Protein AF-A0A955JBU7-F1 (afdb_monomer)

pLDDT: mean 91.53, std 8.82, range [42.78, 97.94]

Solvent-accessible surface area (backbone atoms only — not comparable to full-atom values): 8661 Å² total; per-residue (Å²): 91,34,36,19,22,23,48,70,54,55,72,67,48,56,56,62,72,52,48,54,61,48,26,73,75,70,72,53,62,74,49,76,46,68,34,53,61,71,55,17,52,50,33,30,64,72,63,75,20,80,37,67,52,75,92,52,67,74,60,52,54,49,41,40,74,75,64,60,45,95,77,88,78,92,85,80,81,87,84,87,82,92,82,79,65,94,82,42,91,43,51,45,91,77,39,94,44,70,43,48,26,53,46,31,28,58,74,60,70,47,92,79,87,74,73,32,69,82,41,73,68,29,53,51,50,39,52,48,30,47,75,42,74,42,79,62,80,70,70,54,97,117

Structure (mmCIF, N/CA/C/O backbone):
data_AF-A0A955JBU7-F1
#
_entry.id   AF-A0A955JBU7-F1
#
loop_
_atom_site.group_PDB
_atom_site.id
_atom_site.type_symbol
_atom_site.label_atom_id
_atom_site.label_alt_id
_atom_site.label_comp_id
_atom_site.label_asym_id
_atom_site.label_entity_id
_atom_site.label_seq_id
_atom_site.pdbx_PDB_ins_code
_atom_site.Cartn_x
_atom_site.Cartn_y
_atom_site.Cartn_z
_atom_site.occupancy
_atom_site.B_iso_or_equiv
_atom_site.auth_seq_id
_atom_site.auth_comp_id
_atom_site.auth_asym_id
_atom_site.auth_atom_id
_atom_site.pdbx_PDB_model_num
ATOM 1 N N . MET A 1 1 ? -9.118 -3.456 22.231 1.00 94.00 1 MET A N 1
ATOM 2 C CA . MET A 1 1 ? -9.359 -2.638 21.020 1.00 94.00 1 MET A CA 1
ATOM 3 C C . MET A 1 1 ? -9.267 -3.540 19.796 1.00 94.00 1 MET A C 1
ATOM 5 O O . MET A 1 1 ? -8.461 -4.461 19.819 1.00 94.00 1 MET A O 1
ATOM 9 N N . ARG A 1 2 ? -10.080 -3.335 18.759 1.00 97.62 2 ARG A N 1
ATOM 10 C CA . ARG A 1 2 ? -10.120 -4.148 17.532 1.00 97.62 2 ARG A CA 1
ATOM 11 C C . ARG A 1 2 ? -9.632 -3.343 16.333 1.00 97.62 2 ARG A C 1
ATOM 13 O O . ARG A 1 2 ? -10.156 -2.265 16.063 1.00 97.62 2 ARG A O 1
ATOM 20 N N . LEU A 1 3 ? -8.670 -3.893 15.600 1.00 97.44 3 LEU A N 1
ATOM 21 C CA . LEU A 1 3 ? -8.099 -3.304 14.393 1.00 97.44 3 LEU A CA 1
ATOM 22 C C . LEU A 1 3 ? -8.420 -4.184 13.182 1.00 97.44 3 LEU A C 1
ATOM 24 O O . LEU A 1 3 ? -7.897 -5.291 13.067 1.00 97.44 3 LEU A O 1
ATOM 28 N N . ALA A 1 4 ? -9.232 -3.683 12.253 1.00 97.94 4 ALA A N 1
ATOM 29 C CA . ALA A 1 4 ? -9.404 -4.308 10.946 1.00 97.94 4 ALA A CA 1
ATOM 30 C C . ALA A 1 4 ? -8.305 -3.826 9.990 1.00 97.94 4 ALA A C 1
ATOM 32 O O . ALA A 1 4 ? -8.095 -2.625 9.818 1.00 97.94 4 ALA A O 1
ATOM 33 N N . THR A 1 5 ? -7.592 -4.753 9.354 1.00 96.44 5 THR A N 1
ATOM 34 C CA . THR A 1 5 ? -6.492 -4.411 8.441 1.00 96.44 5 THR A CA 1
ATOM 35 C C . THR A 1 5 ? -6.424 -5.349 7.244 1.00 96.44 5 THR A C 1
ATOM 37 O O . THR A 1 5 ? -7.218 -6.281 7.121 1.00 96.44 5 THR A O 1
ATOM 40 N N . THR A 1 6 ? -5.482 -5.096 6.334 1.00 93.31 6 THR A N 1
ATOM 41 C CA . THR A 1 6 ? -5.280 -5.952 5.168 1.00 93.31 6 THR A CA 1
ATOM 42 C C . THR A 1 6 ? -4.357 -7.125 5.473 1.00 93.31 6 THR A C 1
ATOM 44 O O . THR A 1 6 ? -3.365 -6.967 6.183 1.00 93.31 6 THR A O 1
ATOM 47 N N . THR A 1 7 ? -4.605 -8.286 4.863 1.00 89.31 7 THR A N 1
ATOM 48 C CA . THR A 1 7 ? -3.691 -9.441 4.960 1.00 89.31 7 THR A CA 1
ATOM 49 C C . THR A 1 7 ? -2.257 -9.087 4.544 1.00 89.31 7 THR A C 1
ATOM 51 O O . THR A 1 7 ? -1.304 -9.567 5.146 1.00 89.31 7 THR A O 1
ATOM 54 N N . SER A 1 8 ? -2.071 -8.203 3.554 1.00 86.19 8 SER A N 1
ATOM 55 C CA . SER A 1 8 ? -0.735 -7.724 3.169 1.00 86.19 8 SER A CA 1
ATOM 56 C C . SER A 1 8 ? -0.052 -6.875 4.242 1.00 86.19 8 SER A C 1
ATOM 58 O O . SER A 1 8 ? 1.164 -6.960 4.386 1.00 86.19 8 SER A O 1
ATOM 60 N N . THR A 1 9 ? -0.815 -6.076 4.996 1.00 89.62 9 THR A N 1
ATOM 61 C CA . THR A 1 9 ? -0.281 -5.287 6.113 1.00 89.62 9 THR A CA 1
ATOM 62 C C . THR A 1 9 ? 0.183 -6.210 7.231 1.00 89.62 9 THR A C 1
ATOM 64 O O . THR A 1 9 ? 1.301 -6.060 7.713 1.00 89.62 9 THR A O 1
ATOM 67 N N . GLU A 1 10 ? -0.628 -7.203 7.594 1.00 91.12 10 GLU A N 1
ATOM 68 C CA . GLU A 1 10 ? -0.266 -8.188 8.619 1.00 91.12 10 GLU A CA 1
ATOM 69 C C . GLU A 1 10 ? 0.987 -8.976 8.217 1.00 91.12 10 GLU A C 1
ATOM 71 O O . GLU A 1 10 ? 1.967 -9.032 8.959 1.00 91.12 10 GLU A O 1
ATOM 76 N N . ASN A 1 11 ? 1.015 -9.482 6.982 1.00 88.50 11 ASN A N 1
ATOM 77 C CA . ASN A 1 11 ? 2.138 -10.267 6.468 1.00 88.50 11 ASN A CA 1
ATOM 78 C C . ASN A 1 11 ? 3.449 -9.475 6.354 1.00 88.50 11 ASN A C 1
ATOM 80 O O . ASN A 1 11 ? 4.512 -10.085 6.261 1.00 88.50 11 ASN A O 1
ATOM 84 N N . SER A 1 12 ? 3.406 -8.138 6.357 1.00 87.94 12 SER A N 1
ATOM 85 C CA . SER A 1 12 ? 4.626 -7.322 6.391 1.00 87.94 12 SER A CA 1
ATOM 86 C C . SER A 1 12 ? 5.383 -7.434 7.720 1.00 87.94 12 SER A C 1
ATOM 88 O O . SER A 1 12 ? 6.558 -7.080 7.789 1.00 87.94 12 SER A O 1
ATOM 90 N N . GLY A 1 13 ? 4.712 -7.886 8.787 1.00 90.00 13 GLY A N 1
ATOM 91 C CA . GLY A 1 13 ? 5.247 -7.912 10.145 1.00 90.00 13 GLY A CA 1
ATOM 92 C C . GLY A 1 13 ? 5.227 -6.555 10.856 1.00 90.00 13 GLY A C 1
ATOM 93 O O . GLY A 1 13 ? 5.525 -6.510 12.047 1.00 90.00 13 GLY A O 1
ATOM 94 N N . LEU A 1 14 ? 4.839 -5.465 10.178 1.00 90.44 14 LEU A N 1
ATOM 95 C CA . LEU A 1 14 ? 4.827 -4.108 10.737 1.00 90.44 14 LEU A CA 1
ATOM 96 C C . LEU A 1 14 ? 4.046 -4.024 12.052 1.00 90.44 14 LEU A C 1
ATOM 98 O O . LEU A 1 14 ? 4.529 -3.440 13.019 1.00 90.44 14 LEU A O 1
ATOM 102 N N . LEU A 1 15 ? 2.848 -4.613 12.098 1.00 93.25 15 LEU A N 1
ATOM 103 C CA . LEU A 1 15 ? 1.964 -4.487 13.257 1.00 93.25 15 LEU A CA 1
ATOM 104 C C . LEU A 1 15 ? 2.574 -5.088 14.517 1.00 93.25 15 LEU A C 1
ATOM 106 O O . LEU A 1 15 ? 2.434 -4.506 15.586 1.00 93.25 15 LEU A O 1
ATOM 110 N N . LYS A 1 16 ? 3.344 -6.170 14.399 1.00 88.81 16 LYS A N 1
ATOM 111 C CA . LYS A 1 16 ? 4.042 -6.747 15.548 1.00 88.81 16 LYS A CA 1
ATOM 112 C C . LYS A 1 16 ? 4.997 -5.739 16.202 1.00 88.81 16 LYS A C 1
ATOM 114 O O . LYS A 1 16 ? 4.989 -5.590 17.418 1.00 88.81 16 LYS A O 1
ATOM 119 N N . PHE A 1 17 ? 5.761 -5.000 15.395 1.00 92.31 17 PHE A N 1
ATOM 120 C CA . PHE A 1 17 ? 6.711 -3.996 15.890 1.00 92.31 17 PHE A CA 1
ATOM 121 C C . PHE A 1 17 ? 6.041 -2.757 16.491 1.00 92.31 17 PHE A C 1
ATOM 123 O O . PHE A 1 17 ? 6.650 -2.087 17.320 1.00 92.31 17 PHE A O 1
ATOM 130 N N . LEU A 1 18 ? 4.815 -2.436 16.072 1.00 92.75 18 LEU A N 1
ATOM 131 C CA . LEU A 1 18 ? 4.079 -1.274 16.574 1.00 92.75 18 LEU A CA 1
ATOM 132 C C . LEU A 1 18 ? 3.255 -1.600 17.822 1.00 92.75 18 LEU A C 1
ATOM 134 O O . LEU A 1 18 ? 3.208 -0.803 18.758 1.00 92.75 18 LEU A O 1
ATOM 138 N N . LEU A 1 19 ? 2.593 -2.757 17.834 1.00 94.56 19 LEU A N 1
ATOM 139 C CA . LEU A 1 19 ? 1.609 -3.096 18.858 1.00 94.56 19 LEU A CA 1
ATOM 140 C C . LEU A 1 19 ? 2.263 -3.583 20.154 1.00 94.56 19 LEU A C 1
ATOM 142 O O . LEU A 1 19 ? 1.739 -3.279 21.221 1.00 94.56 19 LEU A O 1
ATOM 146 N N . GLU A 1 20 ? 3.415 -4.264 20.090 1.00 93.75 20 GLU A N 1
ATOM 147 C CA . GLU A 1 20 ? 4.133 -4.712 21.293 1.00 93.75 20 GLU A CA 1
ATOM 148 C C . GLU A 1 20 ? 4.552 -3.528 22.199 1.00 93.75 20 GLU A C 1
ATOM 150 O O . GLU A 1 20 ? 4.159 -3.520 23.371 1.00 93.75 20 GLU A O 1
ATOM 155 N N . PRO A 1 21 ? 5.266 -2.487 21.709 1.00 95.06 21 PRO A N 1
ATOM 156 C CA . PRO A 1 21 ? 5.592 -1.319 22.531 1.00 95.06 21 PRO A CA 1
ATOM 157 C C . PRO A 1 21 ? 4.353 -0.540 22.981 1.00 95.06 21 PRO A C 1
ATOM 159 O O . PRO A 1 21 ? 4.285 -0.095 24.124 1.00 95.06 21 PRO A O 1
ATOM 162 N N . TRP A 1 22 ? 3.354 -0.404 22.104 1.00 94.44 22 TRP A N 1
ATOM 163 C CA . TRP A 1 22 ? 2.130 0.332 22.414 1.00 94.44 22 TRP A CA 1
ATOM 164 C C . TRP A 1 22 ? 1.327 -0.321 23.542 1.00 94.44 22 TRP A C 1
ATOM 166 O O . TRP A 1 22 ? 0.858 0.366 24.451 1.00 94.44 22 TRP A O 1
ATOM 176 N N . GLN A 1 23 ? 1.198 -1.649 23.527 1.00 96.06 23 GLN A N 1
ATOM 177 C CA . GLN A 1 23 ? 0.544 -2.388 24.603 1.00 96.06 23 GLN A CA 1
ATOM 178 C C . GLN A 1 23 ? 1.340 -2.287 25.909 1.00 96.06 23 GLN A C 1
ATOM 180 O O . GLN A 1 23 ? 0.734 -2.166 26.972 1.00 96.06 23 GLN A O 1
ATOM 185 N N . ALA A 1 24 ? 2.676 -2.295 25.853 1.00 96.50 24 ALA A N 1
ATOM 186 C CA . ALA A 1 24 ? 3.513 -2.120 27.039 1.00 96.50 24 ALA A CA 1
ATOM 187 C C . ALA A 1 24 ? 3.357 -0.725 27.677 1.00 96.50 24 ALA A C 1
ATOM 189 O O . ALA A 1 24 ? 3.364 -0.613 28.901 1.00 96.50 24 ALA A O 1
ATOM 190 N N . GLU A 1 25 ? 3.193 0.324 26.867 1.00 97.56 25 GLU A N 1
ATOM 191 C CA . GLU A 1 25 ? 3.027 1.704 27.342 1.00 97.56 25 GLU A CA 1
ATOM 192 C C . GLU A 1 25 ? 1.602 1.999 27.834 1.00 97.56 25 GLU A C 1
ATOM 194 O O . GLU A 1 25 ? 1.413 2.655 28.857 1.00 97.56 25 GLU A O 1
ATOM 199 N N . THR A 1 26 ? 0.587 1.512 27.117 1.00 97.31 26 THR A N 1
ATOM 200 C CA . THR A 1 26 ? -0.821 1.866 27.375 1.00 97.31 26 THR A CA 1
ATOM 201 C C . THR A 1 26 ? -1.577 0.833 28.207 1.00 97.31 26 THR A C 1
ATOM 203 O O . THR A 1 26 ? -2.625 1.146 28.770 1.00 97.31 26 THR A O 1
ATOM 206 N N . GLY A 1 27 ? -1.086 -0.409 28.264 1.00 96.81 27 GLY A N 1
ATOM 207 C CA . GLY A 1 27 ? -1.787 -1.550 28.855 1.00 96.81 27 GLY A CA 1
ATOM 208 C C . GLY A 1 27 ? -2.979 -2.058 28.036 1.00 96.81 27 GLY A C 1
ATOM 209 O O . GLY A 1 27 ? -3.690 -2.954 28.491 1.00 96.81 27 GLY A O 1
ATOM 210 N N . ILE A 1 28 ? -3.232 -1.505 26.846 1.00 96.62 28 ILE A N 1
ATOM 211 C CA . ILE A 1 28 ? -4.368 -1.888 26.008 1.00 96.62 28 ILE A CA 1
ATOM 212 C C . ILE A 1 28 ? -3.922 -2.964 25.014 1.00 96.62 28 ILE A C 1
ATOM 214 O O . ILE A 1 28 ? -2.900 -2.837 24.350 1.00 96.62 28 ILE A O 1
ATOM 218 N N . GLU A 1 29 ? -4.712 -4.026 24.880 1.00 95.56 29 GLU A N 1
ATOM 219 C CA . GLU A 1 29 ? -4.489 -5.067 23.874 1.00 95.56 29 GLU A CA 1
ATOM 220 C C . GLU A 1 29 ? -5.213 -4.730 22.558 1.00 95.56 29 GLU A C 1
ATOM 222 O O . GLU A 1 29 ? -6.383 -4.304 22.555 1.00 95.56 29 GLU A O 1
ATOM 227 N N . VAL A 1 30 ? -4.527 -4.950 21.430 1.00 96.50 30 VAL A N 1
ATOM 228 C CA . VAL A 1 30 ? -5.089 -4.803 20.078 1.00 96.50 30 VAL A CA 1
ATOM 229 C C . VAL A 1 30 ? -5.317 -6.164 19.443 1.00 96.50 30 VAL A C 1
ATOM 231 O O . VAL A 1 30 ? -4.377 -6.895 19.152 1.00 96.50 30 VAL A O 1
ATOM 234 N N . GLN A 1 31 ? -6.578 -6.473 19.160 1.00 96.44 31 GLN A N 1
ATOM 235 C CA . GLN A 1 31 ? -6.974 -7.650 18.396 1.00 96.44 31 GLN A CA 1
ATOM 236 C C . GLN A 1 31 ? -6.981 -7.304 16.907 1.00 96.44 31 GLN A C 1
ATOM 238 O O . GLN A 1 31 ? -7.790 -6.485 16.463 1.00 96.44 31 GLN A O 1
ATOM 243 N N . VAL A 1 32 ? -6.077 -7.917 16.144 1.00 96.88 32 VAL A N 1
ATOM 244 C CA . VAL A 1 32 ? -5.936 -7.682 14.701 1.00 96.88 32 VAL A CA 1
ATOM 245 C C . VAL A 1 32 ? -6.832 -8.638 13.910 1.00 96.88 32 VAL A C 1
ATOM 247 O O . VAL A 1 32 ? -6.817 -9.847 14.131 1.00 96.88 32 VAL A O 1
ATOM 250 N N . ILE A 1 33 ? -7.602 -8.093 12.965 1.00 97.75 33 ILE A N 1
ATOM 251 C CA . ILE A 1 33 ? -8.492 -8.829 12.059 1.00 97.75 33 ILE A CA 1
ATOM 252 C C . ILE A 1 33 ? -7.987 -8.623 10.618 1.00 97.75 33 ILE A C 1
ATOM 254 O O . ILE A 1 33 ? -8.347 -7.628 9.977 1.00 97.75 33 ILE A O 1
ATOM 258 N N . PRO A 1 34 ? -7.122 -9.516 10.096 1.00 95.50 34 PRO A N 1
ATOM 259 C CA . PRO A 1 34 ? -6.549 -9.383 8.760 1.00 95.50 34 PRO A CA 1
ATOM 260 C C . PRO A 1 34 ? -7.506 -9.921 7.687 1.00 95.50 34 PRO A C 1
ATOM 262 O O . PRO A 1 34 ? -7.794 -11.115 7.630 1.00 95.50 34 PRO A O 1
ATOM 265 N N . VAL A 1 35 ? -7.986 -9.045 6.806 1.00 95.00 35 VAL A N 1
ATOM 266 C CA . VAL A 1 35 ? -8.958 -9.366 5.744 1.00 95.00 35 VAL A CA 1
ATOM 267 C C . VAL A 1 35 ? -8.635 -8.608 4.446 1.00 95.00 35 VAL A C 1
ATOM 269 O O . VAL A 1 35 ? -7.592 -7.974 4.327 1.00 95.00 35 VAL A O 1
ATOM 272 N N . GLY A 1 36 ? -9.488 -8.670 3.421 1.00 90.56 36 GLY A N 1
ATOM 273 C CA . GLY A 1 36 ? -9.351 -7.798 2.245 1.00 90.56 36 GLY A CA 1
ATOM 274 C C . GLY A 1 36 ? -9.763 -6.350 2.546 1.00 90.56 36 GLY A C 1
ATOM 275 O O . GLY A 1 36 ? -10.613 -6.122 3.401 1.00 90.56 36 GLY A O 1
ATOM 276 N N . THR A 1 37 ? -9.239 -5.367 1.802 1.00 92.06 37 THR A N 1
ATOM 277 C CA . THR A 1 37 ? -9.537 -3.927 1.992 1.00 92.06 37 THR A CA 1
ATOM 278 C C . THR A 1 37 ? -11.033 -3.623 2.109 1.00 92.06 37 THR A C 1
ATOM 280 O O . THR A 1 37 ? -11.452 -2.936 3.034 1.00 92.06 37 THR A O 1
ATOM 283 N N . GLY A 1 38 ? -11.857 -4.158 1.200 1.00 92.31 38 GLY A N 1
ATOM 284 C CA . GLY A 1 38 ? -13.307 -3.935 1.240 1.00 92.31 38 GLY A CA 1
ATOM 285 C C . GLY A 1 38 ? -13.966 -4.507 2.496 1.00 92.31 38 GLY A C 1
ATOM 286 O O . GLY A 1 38 ? -14.830 -3.866 3.079 1.00 92.31 38 GLY A O 1
ATOM 287 N N . GLN A 1 39 ? -13.516 -5.678 2.948 1.00 95.62 39 GLN A N 1
ATOM 288 C CA . GLN A 1 39 ? -14.025 -6.304 4.164 1.00 95.62 39 GLN A CA 1
ATOM 289 C C . GLN A 1 39 ? -13.570 -5.550 5.420 1.00 95.62 39 GLN A C 1
ATOM 291 O O . GLN A 1 39 ? -14.358 -5.407 6.344 1.00 95.62 39 GLN A O 1
ATOM 296 N N . ALA A 1 40 ? -12.338 -5.031 5.451 1.00 97.19 40 ALA A N 1
ATOM 297 C CA . ALA A 1 40 ? -11.843 -4.238 6.576 1.00 97.19 40 ALA A CA 1
ATOM 298 C C . ALA A 1 40 ? -12.663 -2.952 6.766 1.00 97.19 40 ALA A C 1
ATOM 300 O O . ALA A 1 40 ? -13.063 -2.636 7.885 1.00 97.19 40 ALA A O 1
ATOM 301 N N . LEU A 1 41 ? -12.964 -2.253 5.666 1.00 97.12 41 LEU A N 1
ATOM 302 C CA . LEU A 1 41 ? -13.829 -1.071 5.682 1.00 97.12 41 LEU A CA 1
ATOM 303 C C . LEU A 1 41 ? -15.256 -1.429 6.120 1.00 97.12 41 LEU A C 1
ATOM 305 O O . LEU A 1 41 ? -15.831 -0.734 6.950 1.00 97.12 41 LEU A O 1
ATOM 309 N N . GLU A 1 42 ? -15.817 -2.537 5.630 1.00 97.50 42 GLU A N 1
ATOM 310 C CA . GLU A 1 42 ? -17.162 -2.973 6.029 1.00 97.50 42 GLU A CA 1
ATOM 311 C C . GLU A 1 42 ? -17.247 -3.334 7.523 1.00 97.50 42 GLU A C 1
ATOM 313 O O . GLU A 1 42 ? -18.223 -2.989 8.187 1.00 97.50 42 GLU A O 1
ATOM 318 N N . LEU A 1 43 ? -16.212 -3.972 8.084 1.00 97.88 43 LEU A N 1
ATOM 319 C CA . LEU A 1 43 ? -16.130 -4.248 9.523 1.00 97.88 43 LEU A CA 1
ATOM 320 C C . LEU A 1 43 ? -16.120 -2.955 10.348 1.00 97.88 43 LEU A C 1
ATOM 322 O O . LEU A 1 43 ? -16.837 -2.863 11.343 1.00 97.88 43 LEU A O 1
ATOM 326 N N . GLY A 1 44 ? -15.357 -1.945 9.920 1.00 97.06 44 GLY A N 1
ATOM 327 C CA . GLY A 1 44 ? -15.378 -0.626 10.557 1.00 97.06 44 GLY A CA 1
ATOM 328 C C . GLY A 1 44 ? -16.758 0.026 10.477 1.00 97.06 44 GLY A C 1
ATOM 329 O O . GLY A 1 44 ? -17.281 0.500 11.482 1.00 97.06 44 GLY A O 1
ATOM 330 N N . LYS A 1 45 ? -17.399 -0.024 9.302 1.00 96.62 45 LYS A N 1
ATOM 331 C CA . LYS A 1 45 ? -18.709 0.596 9.059 1.00 96.62 45 LYS A CA 1
ATOM 332 C C . LYS A 1 45 ? -19.797 0.012 9.953 1.00 96.62 45 LYS A C 1
ATOM 334 O O . LYS A 1 45 ? -20.696 0.728 10.388 1.00 96.62 45 LYS A O 1
ATOM 339 N N . ARG A 1 46 ? -19.720 -1.291 10.216 1.00 96.81 46 ARG A N 1
ATOM 340 C CA . ARG A 1 46 ? -20.657 -2.021 11.075 1.00 96.81 46 ARG A CA 1
ATOM 341 C C . ARG A 1 46 ? -20.377 -1.862 12.572 1.00 96.81 46 ARG A C 1
ATOM 343 O O . ARG A 1 46 ? -21.194 -2.308 13.373 1.00 96.81 46 ARG A O 1
ATOM 350 N N . GLY A 1 47 ? -19.255 -1.247 12.950 1.00 95.75 47 GLY A N 1
ATOM 351 C CA . GLY A 1 47 ? -18.803 -1.167 14.341 1.00 95.75 47 GLY A CA 1
ATOM 352 C C . GLY A 1 47 ? -18.214 -2.479 14.873 1.00 95.75 47 GLY A C 1
ATOM 353 O O . GLY A 1 47 ? -18.058 -2.640 16.081 1.00 95.75 47 GLY A O 1
ATOM 354 N N . ASP A 1 48 ? -17.878 -3.423 13.988 1.00 97.19 48 ASP A N 1
ATOM 355 C CA . ASP A 1 48 ? -17.222 -4.680 14.360 1.00 97.19 48 ASP A CA 1
ATOM 356 C C . ASP A 1 48 ? -15.717 -4.465 14.656 1.00 97.19 48 ASP A C 1
ATOM 358 O O . ASP A 1 48 ? -15.094 -5.283 15.341 1.00 97.19 48 ASP A O 1
ATOM 362 N N . ALA A 1 49 ? -15.142 -3.344 14.196 1.00 97.62 49 ALA A N 1
ATOM 363 C CA . ALA A 1 49 ? -13.784 -2.888 14.501 1.00 97.62 49 ALA A CA 1
ATOM 364 C C . ALA A 1 49 ? -13.765 -1.432 15.002 1.00 97.62 49 ALA A C 1
ATOM 366 O O . ALA A 1 49 ? -14.526 -0.600 14.513 1.00 97.62 49 ALA A O 1
ATOM 367 N N . ASP A 1 50 ? -12.859 -1.128 15.939 1.00 96.81 50 ASP A N 1
ATOM 368 C CA . ASP A 1 50 ? -12.682 0.220 16.504 1.00 96.81 50 ASP A CA 1
ATOM 369 C C . ASP A 1 50 ? -11.810 1.103 15.591 1.00 96.81 50 ASP A C 1
ATOM 371 O O . ASP A 1 50 ? -11.960 2.322 15.546 1.00 96.81 50 ASP A O 1
ATOM 375 N N . LEU A 1 51 ? -10.873 0.478 14.869 1.00 95.94 51 LEU A N 1
ATOM 376 C CA . LEU A 1 51 ? -9.935 1.118 13.950 1.00 95.94 51 LEU A CA 1
ATOM 377 C C . LEU A 1 51 ? -9.849 0.330 12.644 1.00 95.94 51 LEU A C 1
ATOM 379 O O . LEU A 1 51 ? -9.915 -0.903 12.637 1.00 95.94 51 LEU A O 1
ATOM 383 N N . VAL A 1 52 ? -9.623 1.047 11.543 1.00 97.00 52 VAL A N 1
ATOM 384 C CA . VAL A 1 52 ? -9.361 0.463 10.225 1.00 97.00 52 VAL A CA 1
ATOM 385 C C . VAL A 1 52 ? -8.015 0.966 9.711 1.00 97.00 52 VAL A C 1
ATOM 387 O O . VAL A 1 52 ? -7.785 2.171 9.650 1.00 97.00 52 VAL A O 1
ATOM 390 N N . LEU A 1 53 ? -7.133 0.044 9.320 1.00 95.88 53 LEU A N 1
ATOM 391 C CA . LEU A 1 53 ? -5.848 0.347 8.688 1.00 95.88 53 LEU A CA 1
ATOM 392 C C . LEU A 1 53 ? -5.758 -0.352 7.332 1.00 95.88 53 LEU A C 1
ATOM 394 O O . LEU A 1 53 ? -5.464 -1.548 7.248 1.00 95.88 53 LEU A O 1
ATOM 398 N N . VAL A 1 54 ? -5.993 0.408 6.270 1.00 94.06 54 VAL A N 1
ATOM 399 C CA . VAL A 1 54 ? -5.907 -0.042 4.877 1.00 94.06 54 VAL A CA 1
ATOM 400 C C . VAL A 1 54 ? -4.927 0.836 4.091 1.00 94.06 54 VAL A C 1
ATOM 402 O O . VAL A 1 54 ? -4.277 1.710 4.658 1.00 94.06 54 VAL A O 1
ATOM 405 N N . HIS A 1 55 ? -4.742 0.523 2.811 1.00 90.81 55 HIS A N 1
ATOM 406 C CA . HIS A 1 55 ? -3.806 1.191 1.903 1.00 90.81 55 HIS A CA 1
ATOM 407 C C . HIS A 1 55 ? -4.439 1.442 0.522 1.00 90.81 55 HIS A C 1
ATOM 409 O O . HIS A 1 55 ? -3.804 1.262 -0.518 1.00 90.81 55 HIS A O 1
ATOM 415 N N . ASP A 1 56 ? -5.708 1.859 0.515 1.00 89.75 56 ASP A N 1
ATOM 416 C CA . ASP A 1 56 ? -6.478 2.221 -0.682 1.00 89.75 56 ASP A CA 1
ATOM 417 C C . ASP A 1 56 ? -7.068 3.618 -0.495 1.00 89.75 56 ASP A C 1
ATOM 419 O O . ASP A 1 56 ? -8.187 3.801 -0.008 1.00 89.75 56 ASP A O 1
ATOM 423 N N . ARG A 1 57 ? -6.288 4.616 -0.914 1.00 89.75 57 ARG A N 1
ATOM 424 C CA . ARG A 1 57 ? -6.586 6.021 -0.653 1.00 89.75 57 ARG A CA 1
ATOM 425 C C . ARG A 1 57 ? -7.963 6.454 -1.151 1.00 89.75 57 ARG A C 1
ATOM 427 O O . ARG A 1 57 ? -8.663 7.181 -0.457 1.00 89.75 57 ARG A O 1
ATOM 434 N N . ALA A 1 58 ? -8.354 6.003 -2.342 1.00 90.00 58 ALA A N 1
ATOM 435 C CA . ALA A 1 58 ? -9.623 6.402 -2.937 1.00 90.00 58 ALA A CA 1
ATOM 436 C C . ALA A 1 58 ? -10.811 5.890 -2.110 1.00 90.00 58 ALA A C 1
ATOM 438 O O . ALA A 1 58 ? -11.776 6.622 -1.893 1.00 90.00 58 ALA A O 1
ATOM 439 N N . ARG A 1 59 ? -10.730 4.646 -1.616 1.00 92.56 59 ARG A N 1
ATOM 440 C CA . ARG A 1 59 ? -11.763 4.089 -0.735 1.00 92.56 59 ARG A CA 1
ATOM 441 C C . ARG A 1 59 ? -11.733 4.702 0.660 1.00 92.56 59 ARG A C 1
ATOM 443 O O . ARG A 1 59 ? -12.797 4.902 1.227 1.00 92.56 59 ARG A O 1
ATOM 450 N N . GLU A 1 60 ? -10.556 5.009 1.199 1.00 94.75 60 GLU A N 1
ATOM 451 C CA . GLU A 1 60 ? -10.411 5.688 2.495 1.00 94.75 60 GLU A CA 1
ATOM 452 C C . GLU A 1 60 ? -11.052 7.080 2.487 1.00 94.75 60 GLU A C 1
ATOM 454 O O . GLU A 1 60 ? -11.810 7.410 3.396 1.00 94.75 60 GLU A O 1
ATOM 459 N N . ASP A 1 61 ? -10.783 7.884 1.455 1.00 94.62 61 ASP A N 1
ATOM 460 C CA . ASP A 1 61 ? -11.342 9.233 1.340 1.00 94.62 61 ASP A CA 1
ATOM 461 C C . ASP A 1 61 ? -12.877 9.186 1.231 1.00 94.62 61 ASP A C 1
ATOM 463 O O . ASP A 1 61 ? -13.564 9.940 1.920 1.00 94.62 61 ASP A O 1
ATOM 467 N N . ALA A 1 62 ? -13.423 8.258 0.434 1.00 95.44 62 ALA A N 1
ATOM 468 C CA . ALA A 1 62 ? -14.869 8.040 0.348 1.00 95.44 62 ALA A CA 1
ATOM 469 C C . ALA A 1 62 ? -15.464 7.581 1.690 1.00 95.44 62 ALA A C 1
ATOM 471 O O . ALA A 1 62 ? -16.482 8.102 2.128 1.00 95.44 62 ALA A O 1
ATOM 472 N N . TYR A 1 63 ? -14.793 6.660 2.385 1.00 96.75 63 TYR A N 1
ATOM 473 C CA . TYR A 1 63 ? -15.232 6.131 3.676 1.00 96.75 63 TYR A CA 1
ATOM 474 C C . TYR A 1 63 ? -15.371 7.222 4.751 1.00 96.75 63 TYR A C 1
ATOM 476 O O . TYR A 1 63 ? -16.325 7.221 5.531 1.00 96.75 63 TYR A O 1
ATOM 484 N N . VAL A 1 64 ? -14.441 8.180 4.778 1.00 96.38 64 VAL A N 1
ATOM 485 C CA . VAL A 1 64 ? -14.506 9.345 5.674 1.00 96.38 64 VAL A CA 1
ATOM 486 C C . VAL A 1 64 ? -15.594 10.319 5.223 1.00 96.38 64 VAL A C 1
ATOM 488 O O . VAL A 1 64 ? -16.363 10.793 6.056 1.00 96.38 64 VAL A O 1
ATOM 491 N N . ALA A 1 65 ? -15.685 10.604 3.920 1.00 96.44 65 ALA A N 1
ATOM 492 C CA . ALA A 1 65 ? -16.695 11.508 3.365 1.00 96.44 65 ALA A CA 1
ATOM 493 C C . ALA A 1 65 ? -18.133 11.019 3.620 1.00 96.44 65 ALA A C 1
ATOM 495 O O . ALA A 1 65 ? -19.014 11.829 3.904 1.00 96.44 65 ALA A O 1
ATOM 496 N N . ASP A 1 66 ? -18.342 9.701 3.601 1.00 96.69 66 ASP A N 1
ATOM 497 C CA . ASP A 1 66 ? -19.615 9.040 3.910 1.00 96.69 66 ASP A CA 1
ATOM 498 C C . ASP A 1 66 ? -19.916 8.986 5.426 1.00 96.69 66 ASP A C 1
ATOM 500 O O . ASP A 1 66 ? -20.951 8.462 5.846 1.00 96.69 66 ASP A O 1
ATOM 504 N N . GLY A 1 67 ? -19.031 9.530 6.270 1.00 96.81 67 GLY A N 1
ATOM 505 C CA . GLY A 1 67 ? -19.222 9.634 7.717 1.00 96.81 67 GLY A CA 1
ATOM 506 C C . GLY A 1 67 ? -18.964 8.339 8.491 1.00 96.81 67 GLY A C 1
ATOM 507 O O . GLY A 1 67 ? -19.430 8.204 9.621 1.00 96.81 67 GLY A O 1
ATOM 508 N N . HIS A 1 68 ? -18.241 7.374 7.913 1.00 96.81 68 HIS A N 1
ATOM 509 C CA . HIS A 1 68 ? -17.931 6.094 8.568 1.00 96.81 68 HIS A CA 1
ATOM 510 C C . HIS A 1 68 ? -16.655 6.128 9.433 1.00 96.81 68 HIS A C 1
ATOM 512 O O . HIS A 1 68 ? -16.362 5.160 10.135 1.00 96.81 68 HIS A O 1
ATOM 518 N N . ALA A 1 69 ? -15.903 7.231 9.408 1.00 94.94 69 ALA A N 1
ATOM 519 C CA . ALA A 1 69 ? -14.764 7.498 10.285 1.00 94.94 69 ALA A CA 1
ATOM 520 C C . ALA A 1 69 ? -14.745 8.969 10.714 1.00 94.94 69 ALA A C 1
ATOM 522 O O . ALA A 1 69 ? -15.172 9.849 9.970 1.00 94.94 69 ALA A O 1
ATOM 523 N N . THR A 1 70 ? -14.206 9.237 11.902 1.00 93.25 70 THR A N 1
ATOM 524 C CA . THR A 1 70 ? -14.035 10.599 12.432 1.00 93.25 70 THR A CA 1
ATOM 525 C C . THR A 1 70 ? -12.821 11.311 11.841 1.00 93.25 70 THR A C 1
ATOM 527 O O . THR A 1 70 ? -12.846 12.525 11.656 1.00 93.25 70 THR A O 1
ATOM 530 N N . GLU A 1 71 ? -11.750 10.573 11.551 1.00 91.88 71 GLU A N 1
ATOM 531 C CA . GLU A 1 71 ? -10.510 11.105 10.993 1.00 91.88 71 GLU A CA 1
ATOM 532 C C . GLU A 1 71 ? -9.729 10.035 10.221 1.00 91.88 71 GLU A C 1
ATOM 534 O O . GLU A 1 71 ? -9.962 8.835 10.372 1.00 91.88 71 GLU A O 1
ATOM 539 N N . ARG A 1 72 ? -8.769 10.480 9.403 1.00 94.94 72 ARG A N 1
ATOM 540 C CA . ARG A 1 72 ? -7.883 9.614 8.616 1.00 94.94 72 ARG A CA 1
ATOM 541 C C . ARG A 1 72 ? -6.444 10.097 8.731 1.00 94.94 72 ARG A C 1
ATOM 543 O O . ARG A 1 72 ? -6.157 11.266 8.471 1.00 94.94 72 ARG A O 1
ATOM 550 N N . ARG A 1 73 ? -5.538 9.191 9.099 1.00 94.62 73 ARG A N 1
ATOM 551 C CA . ARG A 1 73 ? -4.118 9.484 9.328 1.00 94.62 73 ARG A CA 1
ATOM 552 C C . ARG A 1 73 ? -3.236 8.568 8.498 1.00 94.62 73 ARG A C 1
ATOM 554 O O . ARG A 1 73 ? -3.511 7.378 8.382 1.00 94.62 73 ARG A O 1
ATOM 561 N N . ASP A 1 74 ? -2.166 9.132 7.947 1.00 92.06 74 ASP A N 1
ATOM 562 C CA . ASP A 1 74 ? -1.132 8.348 7.277 1.00 92.06 74 ASP A CA 1
ATOM 563 C C . ASP A 1 74 ? -0.236 7.685 8.326 1.00 92.06 74 ASP A C 1
ATOM 565 O O . ASP A 1 74 ? 0.277 8.354 9.223 1.00 92.06 74 ASP A O 1
ATOM 569 N N . VAL A 1 75 ? -0.070 6.366 8.215 1.00 89.75 75 VAL A N 1
ATOM 570 C CA . VAL A 1 75 ? 0.745 5.554 9.140 1.00 89.75 75 VAL A CA 1
ATOM 571 C C . VAL A 1 75 ? 1.959 4.963 8.431 1.00 89.75 75 VAL A C 1
ATOM 573 O O . VAL A 1 75 ? 3.044 4.896 8.998 1.00 89.75 75 VAL A O 1
ATOM 576 N N . MET A 1 76 ? 1.782 4.535 7.182 1.00 83.38 76 MET A N 1
ATOM 577 C CA . MET A 1 76 ? 2.818 3.891 6.385 1.00 83.38 76 MET A CA 1
ATOM 578 C C . MET A 1 76 ? 2.591 4.157 4.898 1.00 83.38 76 MET A C 1
ATOM 580 O O . MET A 1 76 ? 1.466 4.408 4.464 1.00 83.38 76 MET A O 1
ATOM 584 N N . TRP A 1 77 ? 3.653 4.038 4.110 1.00 83.31 77 TRP A N 1
ATOM 585 C CA . TRP A 1 77 ? 3.587 3.965 2.656 1.00 83.31 77 TRP A CA 1
ATOM 586 C C . TRP A 1 77 ? 4.459 2.812 2.168 1.00 83.31 77 TRP A C 1
ATOM 588 O O . TRP A 1 77 ? 5.426 2.423 2.820 1.00 83.31 77 TRP A O 1
ATOM 598 N N . ASN A 1 78 ? 4.120 2.282 0.998 1.00 79.00 78 ASN A N 1
ATOM 599 C CA . ASN A 1 78 ? 4.958 1.305 0.319 1.00 79.00 78 ASN A CA 1
ATOM 600 C C . ASN A 1 78 ? 5.934 2.026 -0.606 1.00 79.00 78 ASN A C 1
ATOM 602 O O . ASN A 1 78 ? 5.533 2.932 -1.340 1.00 79.00 78 ASN A O 1
ATOM 606 N N . ASP A 1 79 ? 7.182 1.570 -0.616 1.00 86.06 79 ASP A N 1
ATOM 607 C CA . ASP A 1 79 ? 8.141 1.920 -1.657 1.00 86.06 79 ASP A CA 1
ATOM 608 C C . ASP A 1 79 ? 8.246 0.773 -2.672 1.00 86.06 79 ASP A C 1
ATOM 610 O O . ASP A 1 79 ? 8.180 -0.406 -2.315 1.00 86.06 79 ASP A O 1
ATOM 614 N N . PHE A 1 80 ? 8.371 1.119 -3.950 1.00 87.94 80 PHE A N 1
ATOM 615 C CA . PHE A 1 80 ? 8.482 0.160 -5.043 1.00 87.94 80 PHE A CA 1
ATOM 616 C C . PHE A 1 80 ? 9.812 0.360 -5.748 1.00 87.94 80 PHE A C 1
ATOM 618 O O . PHE A 1 80 ? 10.075 1.416 -6.321 1.00 87.94 80 PHE A O 1
ATOM 625 N N . VAL A 1 81 ? 10.619 -0.696 -5.769 1.00 92.38 81 VAL A N 1
ATOM 626 C CA . VAL A 1 81 ? 11.923 -0.696 -6.427 1.00 92.38 81 VAL A CA 1
ATOM 627 C C . VAL A 1 81 ? 11.886 -1.525 -7.706 1.00 92.38 81 VAL A C 1
ATOM 629 O O . VAL A 1 81 ? 11.271 -2.590 -7.763 1.00 92.38 81 VAL A O 1
ATOM 632 N N . LEU A 1 82 ? 12.567 -1.033 -8.738 1.00 93.75 82 LEU A N 1
ATOM 633 C CA . LEU A 1 82 ? 12.833 -1.783 -9.959 1.00 93.75 82 LEU A CA 1
ATOM 634 C C . LEU A 1 82 ? 14.168 -2.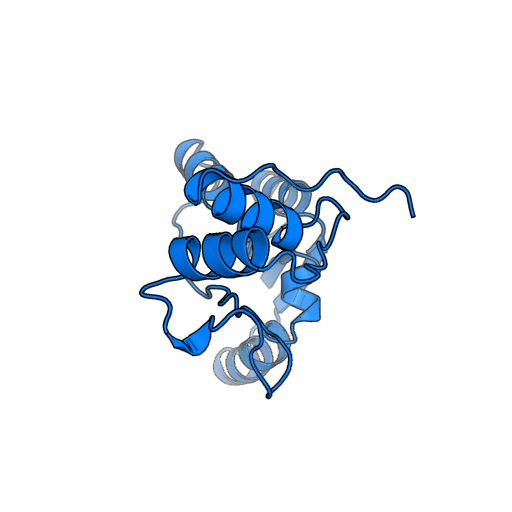514 -9.796 1.00 93.75 82 LEU A C 1
ATOM 636 O O . LEU A 1 82 ? 15.206 -1.880 -9.613 1.00 93.75 82 LEU A O 1
ATOM 640 N N . LEU A 1 83 ? 14.135 -3.844 -9.851 1.00 94.31 83 LEU A N 1
ATOM 641 C CA . LEU A 1 83 ? 15.311 -4.699 -9.694 1.00 94.31 83 LEU A CA 1
ATOM 642 C C . LEU A 1 83 ? 15.687 -5.343 -11.030 1.00 94.31 83 LEU A C 1
ATOM 644 O O . LEU A 1 83 ? 14.822 -5.680 -11.835 1.00 94.31 83 LEU A O 1
ATOM 648 N N . GLY A 1 84 ? 16.986 -5.537 -11.249 1.00 95.06 84 GLY A N 1
ATOM 649 C CA . GLY A 1 84 ? 17.515 -6.155 -12.461 1.00 95.06 84 GLY A CA 1
ATOM 650 C C . GLY A 1 84 ? 18.957 -6.647 -12.293 1.00 95.06 84 GLY A C 1
ATOM 651 O O . GLY A 1 84 ? 19.549 -6.475 -11.224 1.00 95.06 84 GLY A O 1
ATOM 652 N N . PRO A 1 85 ? 19.536 -7.272 -13.333 1.00 95.44 85 PRO A N 1
ATOM 653 C CA . PRO A 1 85 ? 20.899 -7.797 -13.293 1.00 95.44 85 PRO A CA 1
ATOM 654 C C . PRO A 1 85 ? 21.945 -6.708 -13.028 1.00 95.44 85 PRO A C 1
ATOM 656 O O . PRO A 1 85 ? 21.831 -5.593 -13.533 1.00 95.44 85 PRO A O 1
ATOM 659 N N . ALA A 1 86 ? 23.027 -7.055 -12.322 1.00 95.38 86 ALA A N 1
ATOM 660 C CA . ALA A 1 86 ? 24.111 -6.117 -12.006 1.00 95.38 86 ALA A CA 1
ATOM 661 C C . ALA A 1 86 ? 24.745 -5.469 -13.253 1.00 95.38 86 ALA A C 1
ATOM 663 O O . ALA A 1 86 ? 25.125 -4.296 -13.204 1.00 95.38 86 ALA A O 1
ATOM 664 N N . ALA A 1 87 ? 24.807 -6.231 -14.353 1.00 95.69 87 ALA A N 1
ATOM 665 C CA . ALA A 1 87 ? 25.324 -5.800 -15.651 1.00 95.69 87 ALA A CA 1
ATOM 666 C C . ALA A 1 87 ? 24.480 -4.705 -16.327 1.00 95.69 87 ALA A C 1
ATOM 668 O O . ALA A 1 87 ? 24.986 -4.056 -17.233 1.00 95.69 87 ALA A O 1
ATOM 669 N N . ASP A 1 88 ? 23.227 -4.503 -15.897 1.00 95.62 88 ASP A N 1
ATOM 670 C CA . ASP A 1 88 ? 22.320 -3.460 -16.393 1.00 95.62 88 ASP A CA 1
ATOM 671 C C . ASP A 1 88 ? 22.304 -3.316 -17.935 1.00 95.62 88 ASP A C 1
ATOM 673 O O . ASP A 1 88 ? 22.628 -2.253 -18.470 1.00 95.62 88 ASP A O 1
ATOM 677 N N . PRO A 1 89 ? 21.937 -4.377 -18.684 1.00 94.56 89 PRO A N 1
ATOM 678 C CA . PRO A 1 89 ? 21.988 -4.360 -20.150 1.00 94.56 89 PRO A CA 1
ATOM 679 C C . PRO A 1 89 ? 21.053 -3.312 -20.777 1.00 94.56 89 PRO A C 1
ATOM 681 O O . PRO A 1 89 ? 21.308 -2.849 -21.884 1.00 94.56 89 PRO A O 1
ATOM 684 N N . ALA A 1 90 ? 19.996 -2.913 -20.062 1.00 95.62 90 ALA A N 1
ATOM 685 C CA . ALA A 1 90 ? 19.056 -1.875 -20.479 1.00 95.62 90 ALA A CA 1
ATOM 686 C C . ALA A 1 90 ? 19.471 -0.458 -20.031 1.00 95.62 90 ALA A C 1
ATOM 688 O O . ALA A 1 90 ? 18.753 0.501 -20.304 1.00 95.62 90 ALA A O 1
ATOM 689 N N . GLN A 1 91 ? 20.615 -0.298 -19.356 1.00 95.44 91 GLN A N 1
ATOM 690 C CA . GLN A 1 91 ? 21.128 0.993 -18.877 1.00 95.44 91 GLN A CA 1
ATOM 691 C C . GLN A 1 91 ? 20.108 1.769 -18.021 1.00 95.44 91 GLN A C 1
ATOM 693 O O . GLN A 1 91 ? 19.987 2.995 -18.114 1.00 95.44 91 GLN A O 1
ATOM 698 N N . VAL A 1 92 ? 19.349 1.051 -17.191 1.00 96.31 92 VAL A N 1
ATOM 699 C CA . VAL A 1 92 ? 18.308 1.588 -16.305 1.00 96.31 92 VAL A CA 1
ATOM 700 C C . VAL A 1 92 ? 18.899 2.510 -15.243 1.00 96.31 92 VAL A C 1
ATOM 702 O O . VAL A 1 92 ? 18.251 3.478 -14.856 1.00 96.31 92 VAL A O 1
ATOM 705 N N . LYS A 1 93 ? 20.145 2.286 -14.807 1.00 94.62 93 LYS A N 1
ATOM 706 C CA . LYS A 1 93 ? 20.822 3.159 -13.829 1.00 94.62 93 LYS A CA 1
ATOM 707 C C . LYS A 1 93 ? 21.022 4.592 -14.329 1.00 94.62 93 LYS A C 1
ATOM 709 O O . LYS A 1 93 ? 21.231 5.488 -13.520 1.00 94.62 93 LYS A O 1
ATOM 714 N N . GLN A 1 94 ? 20.972 4.810 -15.644 1.00 94.62 94 GLN A N 1
ATOM 715 C CA . GLN A 1 94 ? 21.079 6.134 -16.265 1.00 94.62 94 GLN A CA 1
ATOM 716 C C . GLN A 1 94 ? 19.711 6.797 -16.483 1.00 94.62 94 GLN A C 1
ATOM 718 O O . GLN A 1 94 ? 19.635 7.868 -17.086 1.00 94.62 94 GLN A O 1
ATOM 723 N N . ALA A 1 95 ? 18.622 6.154 -16.055 1.00 96.31 95 ALA A N 1
ATOM 724 C CA . ALA A 1 95 ? 17.284 6.677 -16.242 1.00 96.31 95 ALA A CA 1
ATOM 725 C C . ALA A 1 95 ? 17.023 7.893 -15.347 1.00 96.31 95 ALA A C 1
ATOM 727 O O . ALA A 1 95 ? 17.378 7.908 -14.171 1.00 96.31 95 ALA A O 1
ATOM 728 N N . SER A 1 96 ? 16.317 8.890 -15.881 1.00 95.31 96 SER A N 1
ATOM 729 C CA . SER A 1 96 ? 15.888 10.069 -15.110 1.00 95.31 96 SER A CA 1
ATOM 730 C C . SER A 1 96 ? 14.691 9.800 -14.185 1.00 95.31 96 SER A C 1
ATOM 732 O O . SER A 1 96 ? 14.297 10.666 -13.407 1.00 95.31 96 SER A O 1
ATOM 734 N N . GLY A 1 97 ? 14.098 8.606 -14.265 1.00 95.25 97 GLY A N 1
ATOM 735 C CA . GLY A 1 97 ? 12.982 8.166 -13.434 1.00 95.25 97 GLY A CA 1
ATOM 736 C C . GLY A 1 97 ? 12.362 6.863 -13.938 1.00 95.25 97 GLY A C 1
ATOM 737 O O . GLY A 1 97 ? 12.753 6.332 -14.978 1.00 95.25 97 GLY A O 1
ATOM 738 N N . ILE A 1 98 ? 11.352 6.357 -13.222 1.00 95.50 98 ILE A N 1
ATOM 739 C CA . ILE A 1 98 ? 10.736 5.046 -13.500 1.00 95.50 98 ILE A CA 1
ATOM 740 C C . ILE A 1 98 ? 10.157 4.930 -14.918 1.00 95.50 98 ILE A C 1
ATOM 742 O O . ILE A 1 98 ? 10.308 3.898 -15.564 1.00 95.50 98 ILE A O 1
ATOM 746 N N . ALA A 1 99 ? 9.556 5.997 -15.449 1.00 94.94 99 ALA A N 1
ATOM 747 C CA . ALA A 1 99 ? 9.008 5.990 -16.805 1.00 94.94 99 ALA A CA 1
ATOM 748 C C . ALA A 1 99 ? 10.098 5.925 -17.890 1.00 94.94 99 ALA A C 1
ATOM 750 O O . ALA A 1 99 ? 9.879 5.349 -18.952 1.00 94.94 99 ALA A O 1
ATOM 751 N N . ASP A 1 100 ? 11.274 6.513 -17.649 1.00 96.69 100 ASP A N 1
ATOM 752 C CA . ASP A 1 100 ? 12.428 6.375 -18.545 1.00 96.69 100 ASP A CA 1
ATOM 753 C C . ASP A 1 100 ? 13.055 4.981 -18.422 1.00 96.69 100 ASP A C 1
ATOM 755 O O . ASP A 1 100 ? 13.310 4.325 -19.427 1.00 96.69 100 ASP A O 1
ATOM 759 N N . ALA A 1 101 ? 13.192 4.471 -17.196 1.00 96.88 101 ALA A N 1
ATOM 760 C CA . ALA A 1 101 ? 13.685 3.123 -16.931 1.00 96.88 101 ALA A CA 1
ATOM 761 C C . ALA A 1 101 ? 12.862 2.045 -17.653 1.00 96.88 101 ALA A C 1
ATOM 763 O O . ALA A 1 101 ? 13.422 1.194 -18.342 1.00 96.88 101 ALA A O 1
ATOM 764 N N . LEU A 1 102 ? 11.531 2.109 -17.549 1.00 96.25 102 LEU A N 1
ATOM 765 C CA . LEU A 1 102 ? 10.638 1.163 -18.217 1.00 96.25 102 LEU A CA 1
ATOM 766 C C . LEU A 1 102 ? 10.750 1.254 -19.747 1.00 96.25 102 LEU A C 1
ATOM 768 O O . LEU A 1 102 ? 10.817 0.225 -20.415 1.00 96.25 102 LEU A O 1
ATOM 772 N N . ARG A 1 103 ? 10.840 2.468 -20.312 1.00 95.81 103 ARG A N 1
ATOM 773 C CA . ARG A 1 103 ? 11.032 2.653 -21.762 1.00 95.81 103 ARG A CA 1
ATOM 774 C C . ARG A 1 103 ? 12.373 2.108 -22.245 1.00 95.81 103 ARG A C 1
ATOM 776 O O . ARG A 1 103 ? 12.431 1.553 -23.339 1.00 95.81 103 ARG A O 1
ATOM 783 N N . ARG A 1 104 ? 13.435 2.237 -21.447 1.00 96.31 104 ARG A N 1
ATOM 784 C CA . ARG A 1 104 ? 14.760 1.679 -21.755 1.00 96.31 104 ARG A CA 1
ATOM 785 C C . ARG A 1 104 ? 14.746 0.153 -21.774 1.00 96.31 104 ARG A C 1
ATOM 787 O O . ARG A 1 104 ? 15.291 -0.431 -22.702 1.00 96.31 104 ARG A O 1
ATOM 794 N N . ILE A 1 105 ? 14.082 -0.477 -20.801 1.00 95.75 105 ILE A N 1
ATOM 795 C CA . ILE A 1 105 ? 13.886 -1.937 -20.770 1.00 95.75 105 ILE A CA 1
ATOM 796 C C . ILE A 1 105 ? 13.179 -2.405 -22.045 1.00 95.75 105 ILE A C 1
ATOM 798 O O . ILE A 1 105 ? 13.679 -3.307 -22.715 1.00 95.75 105 ILE A O 1
ATOM 802 N N . GLU A 1 106 ? 12.073 -1.751 -22.410 1.00 94.31 106 GLU A N 1
ATOM 803 C CA . GLU A 1 106 ? 11.308 -2.089 -23.615 1.00 94.31 106 GLU A CA 1
ATOM 804 C C . GLU A 1 106 ? 12.141 -1.879 -24.893 1.00 94.31 106 GLU A C 1
ATOM 806 O O . GLU A 1 106 ? 12.228 -2.766 -25.737 1.00 94.31 106 GLU A O 1
ATOM 811 N N . SER A 1 107 ? 12.829 -0.738 -25.008 1.00 94.00 107 SER A N 1
ATOM 812 C CA . SER A 1 107 ? 13.664 -0.398 -26.175 1.00 94.00 107 SER A CA 1
ATOM 813 C C . SER A 1 107 ? 14.847 -1.349 -26.355 1.00 94.00 107 SER A C 1
ATOM 815 O O . SER A 1 107 ? 15.267 -1.609 -27.479 1.00 94.00 107 SER A O 1
ATOM 817 N N . ALA A 1 108 ? 15.389 -1.873 -25.254 1.00 94.50 108 ALA A N 1
ATOM 818 C CA . ALA A 1 108 ? 16.458 -2.863 -25.272 1.00 94.50 108 ALA A CA 1
ATOM 819 C C . ALA A 1 108 ? 15.958 -4.288 -25.578 1.00 94.50 108 ALA A C 1
ATOM 821 O O . ALA A 1 108 ? 16.778 -5.197 -25.698 1.00 94.50 108 ALA A O 1
ATOM 822 N N . GLY A 1 109 ? 14.637 -4.512 -25.653 1.00 92.69 109 GLY A N 1
ATOM 823 C CA . GL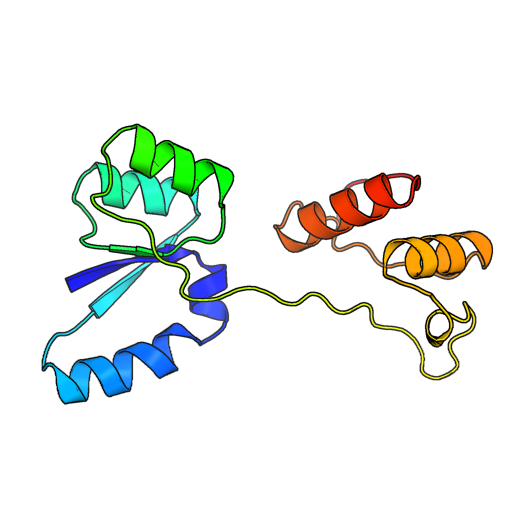Y A 1 109 ? 14.054 -5.854 -25.728 1.00 92.69 109 GLY A CA 1
ATOM 824 C C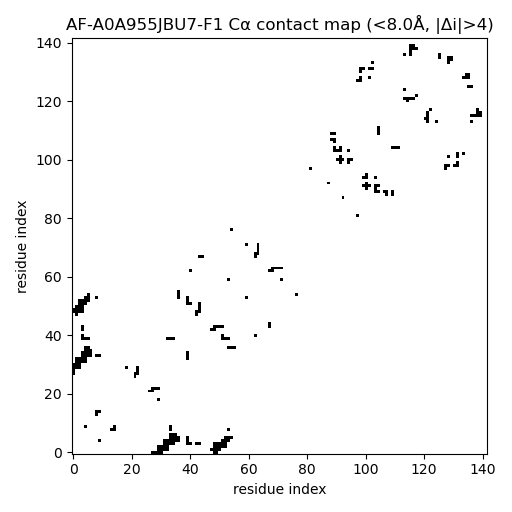 . GLY A 1 109 ? 14.405 -6.717 -24.510 1.00 92.69 109 GLY A C 1
ATOM 825 O O . GLY A 1 109 ? 14.467 -7.942 -24.613 1.00 92.69 109 GLY A O 1
ATOM 826 N N . ALA A 1 110 ? 14.705 -6.086 -23.370 1.00 93.75 110 ALA A N 1
ATOM 827 C CA . ALA A 1 110 ? 15.130 -6.788 -22.171 1.00 93.75 110 ALA A CA 1
ATOM 828 C C . ALA A 1 110 ? 13.924 -7.460 -21.486 1.00 93.75 110 ALA A C 1
ATOM 830 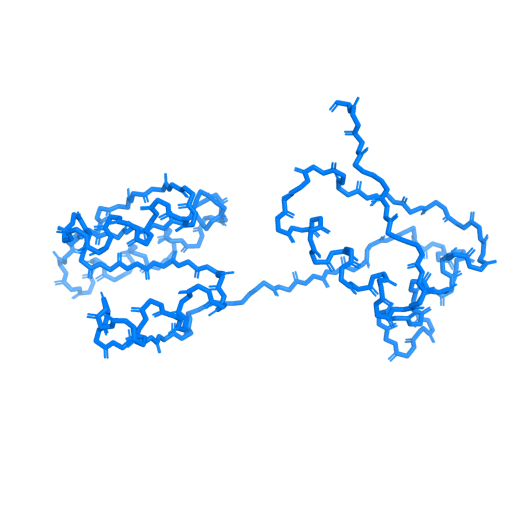O O . ALA A 1 110 ? 12.842 -6.869 -21.436 1.00 93.75 110 ALA A O 1
ATOM 831 N N . PRO A 1 111 ? 14.083 -8.669 -20.912 1.00 92.19 111 PRO A N 1
ATOM 832 C CA . PRO A 1 111 ? 12.998 -9.326 -20.194 1.00 92.19 111 PRO A CA 1
ATOM 833 C C . PRO A 1 111 ? 12.482 -8.473 -19.030 1.00 92.19 111 PRO A C 1
ATOM 835 O O . PRO A 1 111 ? 13.260 -7.996 -18.203 1.00 92.19 111 PRO A O 1
ATOM 838 N N . PHE A 1 112 ? 11.160 -8.345 -18.934 1.00 93.00 112 PHE A N 1
ATOM 839 C CA . PHE A 1 112 ? 10.467 -7.726 -17.811 1.00 93.00 112 PHE A CA 1
ATOM 840 C C . PHE A 1 112 ? 9.465 -8.726 -17.236 1.00 93.00 112 PHE A C 1
ATOM 842 O O . PHE A 1 112 ? 8.617 -9.244 -17.961 1.00 93.00 112 PHE A O 1
ATOM 849 N N . VAL A 1 113 ? 9.5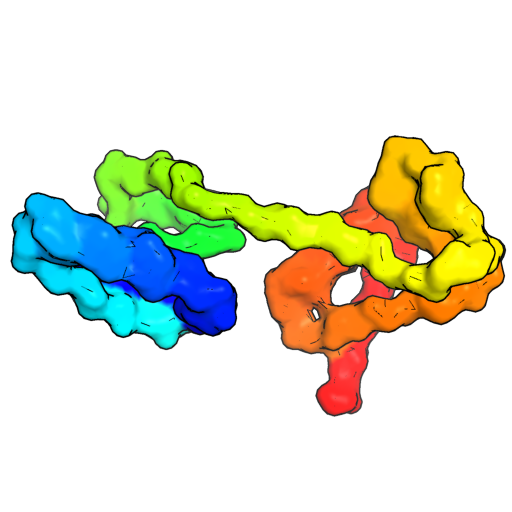63 -9.009 -15.938 1.00 93.31 113 VAL A N 1
ATOM 850 C CA . VAL A 1 113 ? 8.668 -9.955 -15.264 1.00 93.31 113 VAL A CA 1
ATOM 851 C C . VAL A 1 113 ? 7.576 -9.173 -14.548 1.00 93.31 113 VAL A C 1
ATOM 853 O O . VAL A 1 113 ? 7.852 -8.464 -13.583 1.00 93.31 113 VAL A O 1
ATOM 856 N N . SER A 1 114 ? 6.343 -9.321 -15.028 1.00 92.25 114 SER A N 1
ATOM 857 C CA . SER A 1 114 ? 5.152 -8.805 -14.354 1.00 92.25 114 SER A CA 1
ATOM 858 C C . SER A 1 114 ? 4.716 -9.738 -13.230 1.00 92.25 114 SER A C 1
ATOM 860 O O . SER A 1 114 ? 4.888 -10.955 -13.322 1.00 92.25 114 SER A O 1
ATOM 862 N N . ARG A 1 115 ? 4.082 -9.183 -12.193 1.00 88.31 115 ARG A N 1
ATOM 863 C CA . ARG A 1 115 ? 3.384 -10.007 -11.193 1.00 88.31 115 ARG A CA 1
ATOM 864 C C . ARG A 1 115 ? 2.192 -10.759 -11.787 1.00 88.31 115 ARG A C 1
ATOM 866 O O . ARG A 1 115 ? 1.932 -11.874 -11.356 1.00 88.31 115 ARG A O 1
ATOM 873 N N . GLY A 1 116 ? 1.466 -10.156 -12.732 1.00 87.75 116 GLY A N 1
ATOM 874 C CA . GLY A 1 116 ? 0.372 -10.800 -13.473 1.00 87.75 116 GLY A CA 1
ATOM 875 C C . GLY A 1 116 ? -0.821 -11.316 -12.651 1.00 87.75 116 GLY A C 1
ATOM 876 O O . GLY A 1 116 ? -1.692 -11.965 -13.217 1.00 87.75 116 GLY A O 1
ATOM 877 N N . ASP A 1 117 ? -0.901 -11.024 -11.349 1.00 82.00 117 ASP A N 1
ATOM 878 C CA . ASP A 1 117 ? -1.773 -11.715 -10.379 1.00 82.00 117 ASP A CA 1
ATOM 879 C C . ASP A 1 117 ? -2.932 -10.856 -9.836 1.00 82.00 117 ASP A C 1
ATOM 881 O O . ASP A 1 117 ? -3.581 -11.207 -8.854 1.00 82.00 117 ASP A O 1
ATOM 885 N N . LYS A 1 118 ? -3.180 -9.692 -10.451 1.00 77.94 118 LYS A N 1
ATOM 886 C CA . LYS A 1 118 ? -4.194 -8.695 -10.019 1.00 77.94 118 LYS A CA 1
ATOM 887 C C . LYS A 1 118 ? -3.983 -8.151 -8.591 1.00 77.94 118 LYS A C 1
ATOM 889 O O . LYS A 1 118 ? -4.880 -7.510 -8.048 1.00 77.94 118 LYS A O 1
ATOM 894 N N . SER A 1 119 ? -2.802 -8.342 -7.998 1.00 77.25 119 SER A N 1
ATOM 895 C CA . SER A 1 119 ? -2.437 -7.736 -6.713 1.00 77.25 119 SER A CA 1
ATOM 896 C C . SER A 1 119 ? -2.239 -6.217 -6.813 1.00 77.25 119 SER A C 1
ATOM 898 O O . SER A 1 119 ? -2.122 -5.652 -7.902 1.00 77.25 119 SER A O 1
ATOM 900 N N . GLY A 1 120 ? -2.114 -5.543 -5.664 1.00 77.56 120 GLY A N 1
ATOM 901 C CA . GLY A 1 120 ? -1.750 -4.121 -5.615 1.00 77.56 120 GLY A CA 1
ATOM 902 C C . GLY A 1 120 ? -0.404 -3.816 -6.288 1.00 77.56 120 GLY A C 1
ATOM 903 O O . GLY A 1 120 ? -0.265 -2.780 -6.936 1.00 77.56 120 GLY A O 1
ATOM 904 N N . THR A 1 121 ? 0.565 -4.739 -6.220 1.00 85.56 121 THR A N 1
ATOM 905 C CA . THR A 1 121 ? 1.840 -4.618 -6.947 1.00 85.56 121 THR A CA 1
ATOM 906 C C . THR A 1 121 ? 1.617 -4.660 -8.454 1.00 85.56 121 THR A C 1
ATOM 908 O O . THR A 1 121 ? 2.138 -3.800 -9.160 1.00 85.56 121 THR A O 1
ATOM 911 N N . HIS A 1 122 ? 0.799 -5.600 -8.941 1.00 87.50 122 HIS A N 1
ATOM 912 C CA . HIS A 1 122 ? 0.434 -5.657 -10.355 1.00 87.50 122 HIS A CA 1
ATOM 913 C C . HIS A 1 122 ? -0.304 -4.377 -10.783 1.00 87.50 122 HIS A C 1
ATOM 915 O O . HIS A 1 122 ? 0.069 -3.756 -11.769 1.00 87.50 122 HIS A O 1
ATOM 921 N N . ALA A 1 123 ? -1.277 -3.890 -10.009 1.00 86.06 123 ALA A N 1
ATOM 922 C CA . ALA A 1 123 ? -1.968 -2.636 -10.319 1.00 86.06 123 ALA A CA 1
ATOM 923 C C . ALA A 1 123 ? -1.010 -1.427 -10.390 1.00 86.06 123 ALA A C 1
ATOM 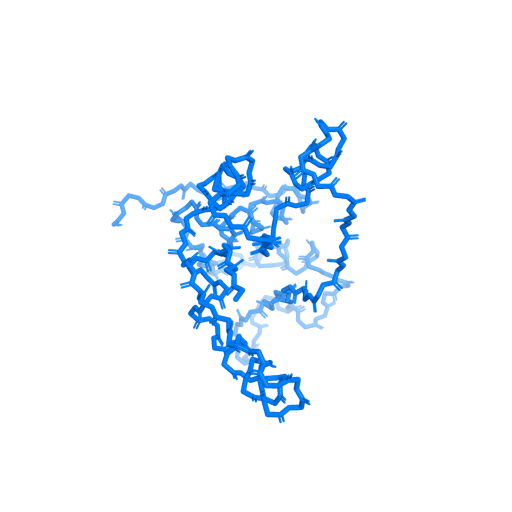925 O O . ALA A 1 123 ? -1.124 -0.593 -11.293 1.00 86.06 123 ALA A O 1
ATOM 926 N N . ARG A 1 124 ? -0.034 -1.345 -9.472 1.00 88.75 124 ARG A N 1
ATOM 927 C CA . ARG A 1 124 ? 0.984 -0.285 -9.470 1.00 88.75 124 ARG A CA 1
ATOM 928 C C . ARG A 1 124 ? 1.903 -0.371 -10.686 1.00 88.75 124 ARG A C 1
ATOM 930 O O . ARG A 1 124 ? 2.158 0.654 -11.312 1.00 88.75 124 ARG A O 1
ATOM 937 N N . GLU A 1 125 ? 2.364 -1.567 -11.035 1.00 93.19 125 GLU A N 1
ATOM 938 C CA . GLU A 1 125 ? 3.152 -1.828 -12.243 1.00 93.19 125 GLU A CA 1
ATOM 939 C C . GLU A 1 125 ? 2.417 -1.344 -13.502 1.00 93.19 125 GLU A C 1
ATOM 941 O O . GLU A 1 125 ? 2.970 -0.569 -14.281 1.00 93.19 125 GLU A O 1
ATOM 946 N N . GLN A 1 126 ? 1.147 -1.721 -13.662 1.00 92.06 126 GLN A N 1
ATOM 947 C CA . GLN A 1 126 ? 0.331 -1.367 -14.827 1.00 92.06 126 GLN A CA 1
ATOM 948 C C . GLN A 1 126 ? 0.121 0.144 -14.951 1.00 92.06 126 GLN A C 1
ATOM 950 O O . GLN A 1 126 ? 0.199 0.700 -16.049 1.00 92.06 126 GLN A O 1
ATOM 955 N N . LEU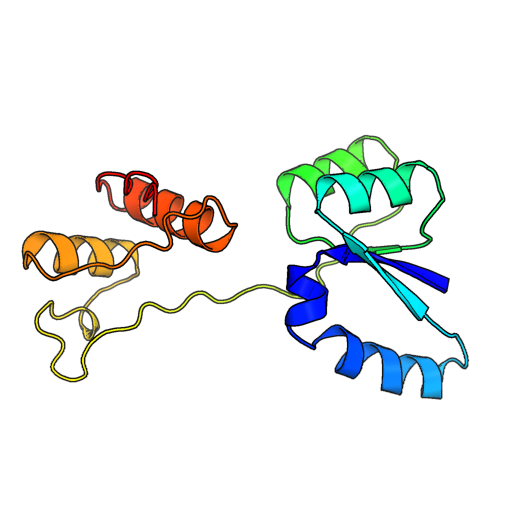 A 1 127 ? -0.094 0.829 -13.822 1.00 91.38 127 LEU A N 1
ATOM 956 C CA . LEU A 1 127 ? -0.165 2.288 -13.784 1.00 91.38 127 LEU A CA 1
ATOM 957 C C . LEU A 1 127 ? 1.147 2.924 -14.269 1.00 91.38 127 LEU A C 1
ATOM 959 O O . LEU A 1 127 ? 1.107 3.833 -15.096 1.00 91.38 127 LEU A O 1
ATOM 963 N N . LEU A 1 128 ? 2.296 2.438 -13.788 1.00 93.38 128 LEU A N 1
ATOM 964 C CA . LEU A 1 128 ? 3.615 2.959 -14.164 1.00 93.38 128 LEU A CA 1
ATOM 965 C C . LEU A 1 128 ? 3.925 2.704 -15.646 1.00 93.38 128 LEU A C 1
ATOM 967 O O . LEU A 1 128 ? 4.402 3.609 -16.331 1.00 93.38 128 LEU A O 1
ATOM 971 N N . ARG A 1 129 ? 3.598 1.513 -16.169 1.00 94.25 129 ARG A N 1
ATOM 972 C CA . ARG A 1 129 ? 3.738 1.182 -17.599 1.00 94.25 129 ARG A CA 1
ATOM 973 C C . ARG A 1 129 ? 2.869 2.093 -18.466 1.00 94.25 129 ARG A C 1
ATOM 975 O O . ARG A 1 129 ? 3.368 2.676 -19.426 1.00 94.25 129 ARG A O 1
ATOM 982 N N . LYS A 1 130 ? 1.609 2.312 -18.078 1.00 93.50 130 LYS A N 1
ATOM 983 C CA . LYS A 1 130 ? 0.700 3.231 -18.778 1.00 93.50 130 LYS A CA 1
ATOM 984 C C . LYS A 1 130 ? 1.219 4.673 -18.770 1.00 93.50 130 LYS A C 1
ATOM 986 O O . LYS A 1 130 ? 1.179 5.338 -19.800 1.00 93.50 130 LYS A O 1
ATOM 991 N N . GLN A 1 131 ? 1.736 5.151 -17.636 1.00 92.12 131 GLN A N 1
ATOM 992 C CA . GLN A 1 131 ? 2.362 6.477 -17.527 1.00 92.12 131 GLN A CA 1
ATOM 993 C C . GLN A 1 131 ? 3.626 6.608 -18.390 1.00 92.12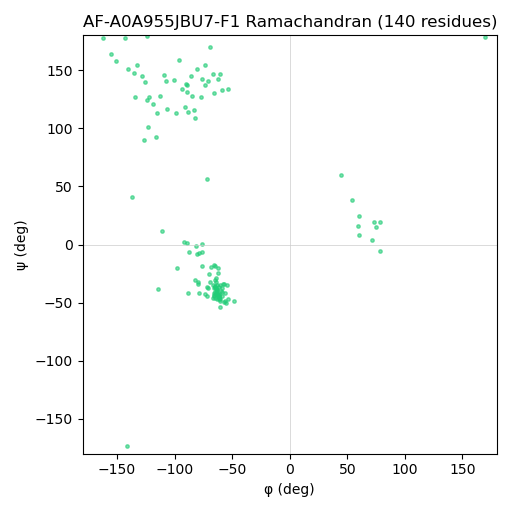 131 GLN A C 1
ATOM 995 O O . GLN A 1 131 ? 3.935 7.700 -18.858 1.00 92.12 131 GLN A O 1
ATOM 1000 N N . ALA A 1 132 ? 4.331 5.502 -18.633 1.00 93.62 132 ALA A N 1
ATOM 1001 C CA . ALA A 1 132 ? 5.476 5.433 -19.535 1.00 93.62 132 ALA A CA 1
ATOM 1002 C C . ALA A 1 132 ? 5.090 5.299 -21.025 1.00 93.62 132 ALA A C 1
ATOM 1004 O O . ALA A 1 132 ? 5.981 5.255 -21.872 1.00 93.62 132 ALA A O 1
ATOM 1005 N N . GLY A 1 133 ? 3.793 5.229 -21.354 1.00 93.44 133 GLY A N 1
ATOM 1006 C CA . GLY A 1 133 ? 3.305 5.017 -22.721 1.00 93.44 133 GLY A CA 1
ATOM 1007 C C . GLY A 1 133 ? 3.504 3.590 -23.242 1.00 93.44 133 GLY A C 1
ATOM 1008 O O . GLY A 1 133 ? 3.491 3.380 -24.451 1.00 93.44 133 GLY A O 1
ATOM 1009 N N . LEU A 1 134 ? 3.712 2.621 -22.349 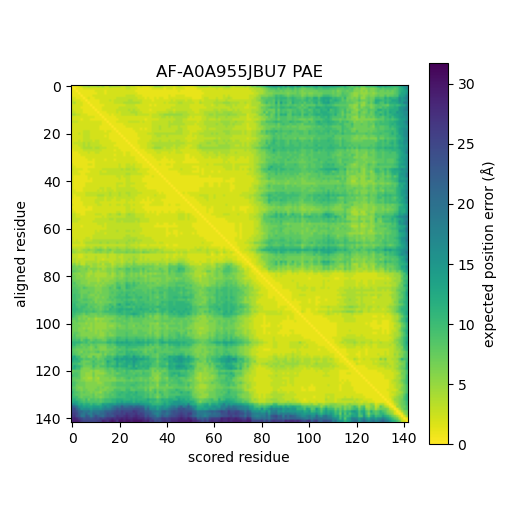1.00 91.56 134 LEU A N 1
ATOM 1010 C CA . LEU A 1 134 ? 3.928 1.214 -22.683 1.00 91.56 134 LEU A CA 1
ATOM 1011 C C . LEU A 1 134 ? 2.627 0.413 -22.586 1.00 91.56 134 LEU A C 1
ATOM 1013 O O . LEU A 1 134 ? 1.691 0.793 -21.875 1.00 91.56 134 LEU A O 1
ATOM 1017 N N . SER A 1 135 ? 2.591 -0.733 -23.267 1.00 86.44 135 SER A N 1
ATOM 1018 C CA . SER A 1 135 ? 1.510 -1.704 -23.114 1.00 86.44 135 SER A CA 1
ATOM 1019 C C . SER A 1 135 ? 1.463 -2.239 -21.681 1.00 86.44 135 SER A C 1
ATOM 1021 O O . SER A 1 135 ? 2.488 -2.452 -21.020 1.00 86.44 135 SER A O 1
ATOM 1023 N N . VAL A 1 136 ? 0.242 -2.441 -21.195 1.00 82.81 136 VAL A N 1
ATOM 1024 C CA . VAL A 1 136 ? -0.014 -3.110 -19.921 1.00 82.81 136 VAL A CA 1
ATOM 1025 C C . VAL A 1 136 ? 0.254 -4.607 -20.091 1.00 82.81 136 VAL A C 1
ATOM 1027 O O . VAL A 1 136 ? -0.097 -5.180 -21.120 1.00 82.81 136 VAL A O 1
ATOM 1030 N N . ALA A 1 137 ? 0.914 -5.231 -19.117 1.00 70.62 137 ALA A N 1
ATOM 1031 C CA . ALA A 1 137 ? 1.168 -6.665 -19.145 1.00 70.62 137 ALA A CA 1
ATOM 1032 C C . ALA A 1 137 ? -0.167 -7.415 -19.034 1.00 70.62 137 ALA A C 1
ATOM 1034 O O . ALA A 1 137 ? -0.983 -7.091 -18.170 1.00 70.62 137 ALA A O 1
ATOM 1035 N N . GLU A 1 138 ? -0.437 -8.383 -19.907 1.00 65.50 138 GLU A N 1
ATOM 1036 C CA . GLU A 1 138 ? -1.642 -9.195 -19.739 1.00 65.50 138 GLU A CA 1
ATOM 1037 C C . GLU A 1 138 ? -1.533 -10.054 -18.467 1.00 65.50 138 GLU A C 1
ATOM 1039 O O . GLU A 1 138 ? -0.426 -10.465 -18.098 1.00 65.50 138 GLU A O 1
ATOM 1044 N N . PRO A 1 139 ? -2.653 -10.312 -17.764 1.00 59.56 139 PRO A N 1
ATOM 1045 C CA . PRO A 1 139 ? -2.657 -11.236 -16.639 1.00 59.56 139 PRO A CA 1
ATOM 1046 C C . PRO A 1 139 ? -2.070 -12.582 -17.066 1.00 59.56 139 PRO A C 1
ATOM 1048 O O . PRO A 1 139 ? -2.420 -13.121 -18.113 1.00 59.56 139 PRO A O 1
ATOM 1051 N N . SER A 1 140 ? -1.176 -13.129 -16.250 1.00 55.47 140 SER A N 1
ATOM 1052 C CA . SER A 1 140 ? -0.647 -14.467 -16.481 1.00 55.47 140 SER A CA 1
ATOM 1053 C C . SER A 1 140 ? -1.654 -15.471 -15.924 1.00 55.47 140 SER A C 1
ATOM 1055 O O . SER A 1 140 ? -1.747 -15.597 -14.707 1.00 55.47 140 SER A O 1
ATOM 1057 N N . ASP A 1 141 ? -2.363 -16.209 -16.784 1.00 43.66 141 ASP A N 1
ATOM 1058 C CA . ASP A 1 141 ? -3.171 -17.387 -16.405 1.00 43.66 141 ASP A CA 1
ATOM 1059 C C . ASP A 1 141 ? -2.262 -18.583 -16.039 1.00 43.66 141 ASP A C 1
ATOM 1061 O O . ASP A 1 141 ? -2.316 -19.647 -16.659 1.00 43.66 141 ASP A O 1
ATOM 1065 N N . ARG A 1 142 ? -1.357 -18.398 -15.071 1.00 42.78 142 ARG A N 1
ATOM 1066 C CA . ARG A 1 142 ? -0.551 -19.484 -14.498 1.00 42.78 142 ARG A CA 1
ATOM 1067 C C . ARG A 1 142 ? -1.008 -19.807 -13.090 1.00 42.78 142 ARG A C 1
ATOM 1069 O O . ARG A 1 142 ? -1.168 -18.848 -12.305 1.00 42.78 142 ARG A O 1
#

Sequence (142 aa):
MRLATTTSTENSGLLKFLLEPWQAETGIEVQVIPVGTGQALELGKRGDADLVLVHDRAREDAYVADGHATERRDVMWNDFVLLGPAADPAQVKQASGIADALRRIESAGAPFVSRGDKSGTHAREQLLRKQAGLSVAEPSDR

Mean predicted aligned error: 6.02 Å

Nearest PDB structures (foldseek):
  3lr1-assembly1_A  TM=7.788E-01  e=3.112E-10  Geobacter sulfurreducens PCA
  5my5-assembly1_A  TM=8.762E-01  e=2.350E-09  Oleidesulfovibrio alaskensis G20
  3muq-assembly1_A  TM=6.318E-01  e=1.944E-09  Vibrio parahaemolyticus RIMD 2210633
  3kn3-assembly3_C  TM=6.797E-01  e=1.957E-07  Wolinella succinogenes
  6les-assembly2_Y  TM=5.331E-01  e=3.627E-02  Escherichia coli K-12

Secondary structure (DSSP, 8-state):
-EEEEEHHHHHTTHHHHHHHHHHHHH----EEEEE-HHHHHHHHHTTS-SEEE---HHHHHHHHHTTS-S---------------TT-TT-GGG-SSHHHHHHHHHHTT-------SSSHHHHHHHHHHHHTTPPPPPP---

Radius of gyration: 19.34 Å; Cα contacts (8 Å, |Δi|>4): 154; chains: 1; bounding box: 46×31×55 Å

Foldseek 3Di:
DEEEEAPVVVVVVVCVVVQVVVCVVPVDHYDYDHDHQVVLLVCLQVVVGPYYDYDDVVVVVVSVVVVSDPDDDDDDDDDDDDDDDPVPQLPLVPAPDLLRSLVSCVVSVHDDDAPLDPDPSLVVVQVSCVVSVHDRDHRDPD